Protein AF-X1SCN1-F1 (afdb_monomer)

Organism: NCBI:txid412755

Mean predicted aligned error: 16.29 Å

Radius of gyration: 27.63 Å; Cα contacts (8 Å, |Δi|>4): 173; chains: 1; bounding box: 67×51×84 Å

Solvent-accessible surface area (backbone atoms only — not comparable to full-atom values): 11074 Å² total; per-residue (Å²): 100,60,76,41,51,43,90,88,78,66,49,71,57,98,60,63,57,59,63,88,76,72,49,93,89,72,69,73,84,75,57,90,70,59,46,73,71,55,43,71,75,39,48,65,56,45,63,76,70,57,68,70,86,62,36,91,79,67,62,81,85,43,93,52,85,80,62,35,47,74,53,28,74,77,70,82,54,50,19,37,72,72,22,46,54,57,45,62,74,45,56,44,94,81,67,58,45,25,87,81,49,67,93,70,35,54,79,54,35,69,75,71,80,44,41,29,45,59,67,23,51,55,48,36,64,74,44,58,65,42,93,74,78,80,84,85,57,74,95,58,52,80,70,65,78,69,67,45,77,62,51,54,50,50,51,52,51,48,55,51,52,52,50,53,53,59,57,67,75,63,67,79,80,84,127

Secondary structure (DSSP, 8-state):
---SB-TTT-PBPS--PPTTT--TTSPPS--TT--HHHHHHTHHHIIIII-----TT---S-SSTT---TT--SSSSS-SHHHHHHHHHH--SS---GGGSSTTGGGG-SSSSS--SHHHHHHHHHH--SSSSPPP-TTT--------HHHHHHHHHHHHHHHHHHHHTTPPPP-

pLDDT: mean 73.34, std 15.46, range [38.12, 95.31]

Foldseek 3Di:
DDAQADPVPRDHAPDDDDPPQDDVVPADDDPAPDDRVVCRVCVCCCVPPVVDHAHPPNDCCDPDPLCQFLQNLVSPNAHADVSVVVLLVLADPVQDFQVVDDPRSVSQPSVPPRHSYLVSVVVSQVRHDDPDHHDDDPRNPPPPPPCPPVNVVVVVVVVVVVVVVVVVVPDDDDD

InterPro domains:
  IPR036439 Dockerin domain superfamily [G3DSA:1.10.1330.10] (69-128)
  IPR056422 BP74, N-terminal domain [PF23621] (6-63)

Structure (mmCIF, N/CA/C/O backbone):
data_AF-X1SCN1-F1
#
_entry.id   AF-X1SCN1-F1
#
loop_
_atom_site.group_PDB
_atom_site.id
_atom_site.type_symbol
_atom_site.label_atom_id
_atom_site.label_alt_id
_atom_site.label_comp_id
_atom_site.label_asym_id
_atom_site.label_entity_id
_atom_site.label_seq_id
_atom_site.pdbx_PDB_ins_code
_atom_site.Cartn_x
_atom_site.Cartn_y
_atom_site.Cartn_z
_atom_site.occupancy
_atom_site.B_iso_or_equiv
_atom_site.auth_seq_id
_atom_site.auth_comp_id
_atom_site.auth_asym_id
_atom_site.auth_atom_id
_atom_site.pdbx_PDB_model_num
ATOM 1 N N . GLY A 1 1 ? -3.066 3.240 5.741 1.00 38.78 1 GLY A N 1
ATOM 2 C CA . GLY A 1 1 ? -4.047 3.680 6.762 1.00 38.78 1 GLY A CA 1
ATOM 3 C C . GLY A 1 1 ? -4.464 2.493 7.605 1.00 38.78 1 GLY A C 1
ATOM 4 O O . GLY A 1 1 ? -4.401 1.376 7.119 1.00 38.78 1 GLY A O 1
ATOM 5 N N . GLY A 1 2 ? -4.817 2.681 8.878 1.00 45.38 2 GLY A N 1
ATOM 6 C CA . GLY A 1 2 ? -5.187 1.551 9.742 1.00 45.38 2 GLY A CA 1
ATOM 7 C C . GLY A 1 2 ? -6.557 0.969 9.377 1.00 45.38 2 GLY A C 1
ATOM 8 O O . GLY A 1 2 ? -7.520 1.722 9.235 1.00 45.38 2 GLY A O 1
ATOM 9 N N . TYR A 1 3 ? -6.648 -0.359 9.266 1.00 52.66 3 TYR A N 1
ATOM 10 C CA . TYR A 1 3 ? -7.915 -1.074 9.107 1.00 52.66 3 TYR A CA 1
ATOM 11 C C . TYR A 1 3 ? -8.850 -0.821 10.294 1.00 52.66 3 TYR A C 1
ATOM 13 O O . TYR A 1 3 ? -8.435 -0.787 11.453 1.00 52.66 3 TYR A O 1
ATOM 21 N N . ASN A 1 4 ? -10.144 -0.697 10.014 1.00 64.94 4 ASN A N 1
ATOM 22 C CA . ASN A 1 4 ? -11.183 -0.476 11.012 1.00 64.94 4 ASN A CA 1
ATOM 23 C C . ASN A 1 4 ? -11.775 -1.774 11.561 1.00 64.94 4 ASN A C 1
ATOM 25 O O . ASN A 1 4 ? -12.990 -1.915 11.720 1.00 64.94 4 ASN A O 1
ATOM 29 N N . ARG A 1 5 ? -10.901 -2.730 11.858 1.00 65.50 5 ARG A N 1
ATOM 30 C CA . ARG A 1 5 ? -11.283 -4.028 12.392 1.00 65.50 5 ARG A CA 1
ATOM 31 C C . ARG A 1 5 ? -10.559 -4.287 13.700 1.00 65.50 5 ARG A C 1
ATOM 33 O O . ARG A 1 5 ? -9.350 -4.110 13.780 1.00 65.50 5 ARG A O 1
ATOM 40 N N . ASP A 1 6 ? -11.291 -4.721 14.719 1.00 58.81 6 ASP A N 1
ATOM 41 C CA . ASP A 1 6 ? -10.679 -5.222 15.948 1.00 58.81 6 ASP A CA 1
ATOM 42 C C . ASP A 1 6 ? -9.939 -6.545 15.647 1.00 58.81 6 ASP A C 1
ATOM 44 O O . ASP A 1 6 ? -10.590 -7.515 15.246 1.00 58.81 6 ASP A O 1
ATOM 48 N N . PRO A 1 7 ? -8.608 -6.624 15.844 1.00 52.78 7 PRO A N 1
ATOM 49 C CA . PRO A 1 7 ? -7.828 -7.825 15.545 1.00 52.78 7 PRO A CA 1
ATOM 50 C C . PRO A 1 7 ? -8.118 -9.000 16.494 1.00 52.78 7 PRO A C 1
ATOM 52 O O . PRO A 1 7 ? -7.802 -10.140 16.167 1.00 52.78 7 PRO A O 1
ATOM 55 N N . LEU A 1 8 ? -8.720 -8.755 17.663 1.00 56.75 8 LEU A N 1
ATOM 56 C CA . LEU A 1 8 ? -9.054 -9.795 18.640 1.00 56.75 8 LEU A CA 1
ATOM 57 C C . LEU A 1 8 ? -10.492 -10.293 18.488 1.00 56.75 8 LEU A C 1
ATOM 59 O O . LEU A 1 8 ? -10.746 -11.489 18.623 1.00 56.75 8 LEU A O 1
ATOM 63 N N . SER A 1 9 ? -11.440 -9.385 18.240 1.00 66.25 9 SER A N 1
ATOM 64 C CA . SER A 1 9 ? -12.869 -9.730 18.171 1.00 66.25 9 SER A CA 1
ATOM 65 C C . SER A 1 9 ? -13.436 -9.813 16.750 1.00 66.25 9 SER A C 1
ATOM 67 O O . SER A 1 9 ? -14.536 -10.334 16.564 1.00 66.25 9 SER A O 1
ATOM 69 N N . GLY A 1 10 ? -12.713 -9.320 15.739 1.00 69.00 10 GLY A N 1
ATOM 70 C CA . GLY A 1 10 ? -13.142 -9.302 14.338 1.00 69.00 10 GLY A CA 1
ATOM 71 C C . GLY A 1 10 ? -14.236 -8.280 14.012 1.00 69.00 10 GLY A C 1
ATOM 72 O O . GLY A 1 10 ? -14.707 -8.247 12.869 1.00 69.00 10 GLY A O 1
ATOM 73 N N . VAL A 1 11 ? -14.646 -7.459 14.987 1.00 72.75 11 VAL A N 1
ATOM 74 C CA . VAL A 1 11 ? -15.652 -6.399 14.825 1.00 72.75 11 VAL A CA 1
ATOM 75 C C . VAL A 1 11 ? -15.161 -5.372 13.813 1.00 72.75 11 VAL A C 1
ATOM 77 O O . VAL A 1 11 ? -14.034 -4.899 13.917 1.00 72.75 11 VAL A O 1
ATOM 80 N N . VAL A 1 12 ? -16.018 -5.037 12.849 1.00 73.75 12 VAL A N 1
ATOM 81 C CA . VAL A 1 12 ? -15.768 -4.020 11.821 1.00 73.75 12 VAL A CA 1
ATOM 82 C C . VAL A 1 12 ? -16.494 -2.740 12.225 1.00 73.75 12 VAL A C 1
ATOM 84 O O . VAL A 1 12 ? -17.687 -2.782 12.530 1.00 73.75 12 VAL A O 1
ATOM 87 N N . TRP A 1 13 ? -15.780 -1.622 12.235 1.00 77.56 13 TRP A N 1
ATOM 88 C CA . TRP A 1 13 ? -16.326 -0.302 12.546 1.00 77.56 13 TRP A CA 1
ATOM 89 C C . TRP A 1 13 ? -16.828 0.392 11.277 1.00 77.56 13 TRP A C 1
ATOM 91 O O . TRP A 1 13 ? -16.435 0.036 10.168 1.00 77.56 13 TRP A O 1
ATOM 101 N N . SER A 1 14 ? -17.700 1.391 11.401 1.00 78.56 14 SER A N 1
ATOM 102 C CA . SER A 1 14 ? -18.202 2.140 10.233 1.00 78.56 14 SER A CA 1
ATOM 103 C C . SER A 1 14 ? -17.252 3.250 9.757 1.00 78.56 14 SER A C 1
ATOM 105 O O . SER A 1 14 ? -17.484 3.873 8.722 1.00 78.56 14 SER A O 1
ATOM 107 N N . TRP A 1 15 ? -16.161 3.481 10.487 1.00 73.31 15 TRP A N 1
ATOM 108 C CA . TRP A 1 15 ? -15.175 4.544 10.276 1.00 73.31 15 TRP A CA 1
ATOM 109 C C . TRP A 1 15 ? -13.764 3.959 10.222 1.00 73.31 15 TRP A C 1
ATOM 111 O O . TRP A 1 15 ? -13.539 2.906 10.798 1.00 73.31 15 TRP A O 1
ATOM 121 N N . HIS A 1 16 ? -12.811 4.626 9.569 1.00 68.19 16 HIS A N 1
ATOM 122 C CA . HIS A 1 16 ? -11.389 4.257 9.553 1.00 68.19 16 HIS A CA 1
ATOM 123 C C . HIS A 1 16 ? -10.516 5.505 9.744 1.00 68.19 16 HIS A C 1
ATOM 125 O O . HIS A 1 16 ? -10.968 6.624 9.497 1.00 68.19 16 HIS A O 1
ATOM 131 N N . CYS A 1 17 ? -9.267 5.331 10.184 1.00 67.50 17 CYS A N 1
ATOM 132 C CA . CYS A 1 17 ? -8.315 6.439 10.251 1.00 67.50 17 CYS A CA 1
ATOM 133 C C . CYS A 1 17 ? -7.774 6.734 8.850 1.00 67.50 17 CYS A C 1
ATOM 135 O O . CYS A 1 17 ? -7.179 5.856 8.222 1.00 67.50 17 CYS A O 1
ATOM 137 N N . VAL A 1 18 ? -7.937 7.973 8.385 1.00 59.38 18 VAL A N 1
ATOM 138 C CA . VAL A 1 18 ? -7.366 8.422 7.112 1.00 59.38 18 VAL A CA 1
ATOM 139 C C . VAL A 1 18 ? -5.849 8.494 7.265 1.00 59.38 18 VAL A C 1
ATOM 141 O O . VAL A 1 18 ? -5.325 9.134 8.184 1.00 59.38 18 VAL A O 1
ATOM 144 N N . GLU A 1 19 ? -5.133 7.798 6.392 1.00 50.53 19 GLU A N 1
ATOM 145 C CA . GLU A 1 19 ? -3.678 7.890 6.352 1.00 50.53 19 GLU A CA 1
ATOM 146 C C . GLU A 1 19 ? -3.282 9.321 5.942 1.00 50.53 19 GLU A C 1
ATOM 148 O O . GLU A 1 19 ? -4.024 9.981 5.221 1.00 50.53 19 GLU A O 1
ATOM 153 N N . HIS A 1 20 ? -2.180 9.846 6.480 1.00 51.34 20 HIS A N 1
ATOM 154 C CA . HIS A 1 20 ? -1.775 11.268 6.438 1.00 51.34 20 HIS A CA 1
ATOM 155 C C . HIS A 1 20 ? -2.487 12.229 7.411 1.00 51.34 20 HIS A C 1
ATOM 157 O O . HIS A 1 20 ? -1.916 13.270 7.735 1.00 51.34 20 HIS A O 1
ATOM 163 N N . ALA A 1 21 ? -3.664 11.896 7.959 1.00 50.38 21 ALA A N 1
ATOM 164 C CA . ALA A 1 21 ? -4.324 12.742 8.969 1.00 50.38 21 ALA A CA 1
ATOM 165 C C . ALA A 1 21 ? -3.764 12.541 10.392 1.00 50.38 21 ALA A C 1
ATOM 167 O O . ALA A 1 21 ? -3.896 13.414 11.250 1.00 50.38 21 ALA A O 1
ATOM 168 N N . VAL A 1 22 ? -3.116 11.400 10.652 1.00 53.09 22 VAL A N 1
ATOM 169 C CA . VAL A 1 22 ? -2.625 11.018 11.985 1.00 53.09 22 VAL A CA 1
ATOM 170 C C . VAL A 1 22 ? -1.099 10.917 11.977 1.00 53.09 22 VAL A C 1
ATOM 172 O O . VAL A 1 22 ? -0.523 9.842 11.845 1.00 53.09 22 VAL A O 1
ATOM 175 N N . GLY A 1 23 ? -0.420 12.055 12.116 1.00 52.41 23 GLY A N 1
ATOM 176 C CA . GLY A 1 23 ? 1.014 12.084 12.410 1.00 52.41 23 GLY A CA 1
ATOM 177 C C . GLY A 1 23 ? 1.247 11.952 13.915 1.00 52.41 23 GLY A C 1
ATOM 178 O O . GLY A 1 23 ? 0.753 12.784 14.673 1.00 52.41 23 GLY A O 1
ATOM 179 N N . LEU A 1 24 ? 2.043 10.968 14.359 1.00 51.59 24 LEU A N 1
ATOM 180 C CA . LEU A 1 24 ? 2.381 10.761 15.784 1.00 51.59 24 LEU A CA 1
ATOM 181 C C . LEU A 1 24 ? 2.972 12.014 16.465 1.00 51.59 24 LEU A C 1
ATOM 183 O O . LEU A 1 24 ? 2.926 12.131 17.685 1.00 51.59 24 LEU A O 1
ATOM 187 N N . GLY A 1 25 ? 3.515 12.956 15.684 1.00 48.59 25 GLY A N 1
ATOM 188 C CA . GLY A 1 25 ? 4.055 14.229 16.170 1.00 48.59 25 GLY A CA 1
ATOM 189 C C . GLY A 1 25 ? 3.046 15.378 16.321 1.00 48.59 25 GLY A C 1
ATOM 190 O O . GLY A 1 25 ? 3.401 16.383 16.927 1.00 48.59 25 GLY A O 1
ATOM 191 N N . ASN A 1 26 ? 1.816 15.250 15.802 1.00 47.69 26 ASN A N 1
ATOM 192 C CA . ASN A 1 26 ? 0.810 16.329 15.763 1.00 47.69 26 ASN A CA 1
ATOM 193 C C . ASN A 1 26 ? -0.463 16.027 16.579 1.00 47.69 26 ASN A C 1
ATOM 195 O O . ASN A 1 26 ? -1.418 16.802 16.541 1.00 47.69 26 ASN A O 1
ATOM 199 N N . VAL A 1 27 ? -0.499 14.920 17.322 1.00 49.31 27 VAL A N 1
ATOM 200 C CA . VAL A 1 27 ? -1.642 14.559 18.172 1.00 49.31 27 VAL A CA 1
ATOM 201 C C . VAL A 1 27 ? -1.610 15.348 19.484 1.00 49.31 27 VAL A C 1
ATOM 203 O O . VAL A 1 27 ? -0.676 15.256 20.279 1.00 49.31 27 VAL A O 1
ATOM 206 N N . ALA A 1 28 ? -2.643 16.171 19.666 1.00 48.03 28 ALA A N 1
ATOM 207 C CA . ALA A 1 28 ? -2.921 16.971 20.854 1.00 48.03 28 ALA A CA 1
ATOM 208 C C . ALA A 1 28 ? -3.185 16.074 22.096 1.00 48.03 28 ALA A C 1
ATOM 210 O O . ALA A 1 28 ? -3.358 14.862 21.951 1.00 48.03 28 ALA A O 1
ATOM 211 N N . PRO A 1 29 ? -3.186 16.631 23.324 1.00 49.06 29 PRO A N 1
ATOM 212 C CA . PRO A 1 29 ? -3.099 15.850 24.552 1.00 49.06 29 PRO A CA 1
ATOM 213 C C . PRO A 1 29 ? -4.322 14.949 24.756 1.00 49.06 29 PRO A C 1
ATOM 215 O O . PRO A 1 29 ? -5.458 15.411 24.713 1.00 49.06 29 PRO A O 1
ATOM 218 N N . GLU A 1 30 ? -4.020 13.670 24.985 1.00 50.00 30 GLU A N 1
ATOM 219 C CA . GLU A 1 30 ? -4.817 12.613 25.618 1.00 50.00 30 GLU A CA 1
ATOM 220 C C . GLU A 1 30 ? -6.273 12.989 25.962 1.00 50.00 30 GLU A C 1
ATOM 222 O O . GLU A 1 30 ? -6.573 13.445 27.066 1.00 50.00 30 GLU A O 1
ATOM 227 N N . ILE A 1 31 ? -7.212 12.720 25.046 1.00 53.28 31 ILE A N 1
ATOM 228 C CA . ILE A 1 31 ? -8.607 12.500 25.447 1.00 53.28 31 ILE A CA 1
ATOM 229 C C . ILE A 1 31 ? -8.691 11.047 25.915 1.00 53.28 31 ILE A C 1
ATOM 231 O O . ILE A 1 31 ? -8.659 10.118 25.108 1.00 53.28 31 ILE A O 1
ATOM 235 N N . TYR A 1 32 ? -8.783 10.868 27.232 1.00 58.34 32 TYR A N 1
ATOM 236 C CA . TYR A 1 32 ? -8.745 9.590 27.955 1.00 58.34 32 TYR A CA 1
ATOM 237 C C . TYR A 1 32 ? -9.883 8.592 27.620 1.00 58.34 32 TYR A C 1
ATOM 239 O O . TYR A 1 32 ? -9.930 7.513 28.207 1.00 58.34 32 TYR A O 1
ATOM 247 N N . ASP A 1 33 ? -10.757 8.897 26.651 1.00 60.78 33 ASP A N 1
ATOM 248 C CA . ASP A 1 33 ? -12.056 8.227 26.481 1.00 60.78 33 ASP A CA 1
ATOM 249 C C . ASP A 1 33 ? -12.274 7.609 25.080 1.00 60.78 33 ASP A C 1
ATOM 251 O O . ASP A 1 33 ? -13.298 6.976 24.824 1.00 60.78 33 ASP A O 1
ATOM 255 N N . GLY A 1 34 ? -11.335 7.780 24.143 1.00 66.00 34 GLY A N 1
ATOM 256 C CA . GLY A 1 34 ? -11.504 7.402 22.731 1.00 66.00 34 GLY A CA 1
ATOM 257 C C . GLY A 1 34 ? -11.309 5.916 22.416 1.00 66.00 34 GLY A C 1
ATOM 258 O O . GLY A 1 34 ? -10.418 5.578 21.643 1.00 66.00 34 GLY A O 1
ATOM 259 N N . ILE A 1 35 ? -12.108 5.011 22.992 1.00 73.50 35 ILE A N 1
ATOM 260 C CA . ILE A 1 35 ? -12.131 3.602 22.546 1.00 73.50 35 ILE A CA 1
ATOM 261 C C . ILE A 1 35 ? -13.012 3.428 21.295 1.00 73.50 35 ILE A C 1
ATOM 263 O O . ILE A 1 35 ? -14.021 4.128 21.170 1.00 73.50 35 ILE A O 1
ATOM 267 N N . PRO A 1 36 ? -12.711 2.469 20.394 1.00 75.69 36 PRO A N 1
ATOM 268 C CA . PRO A 1 36 ? -13.418 2.343 19.117 1.00 75.69 36 PRO A CA 1
ATOM 269 C C . PRO A 1 36 ? -14.950 2.248 19.208 1.00 75.69 36 PRO A C 1
ATOM 271 O O . PRO A 1 36 ? -15.663 2.879 18.433 1.00 75.69 36 PRO A O 1
ATOM 274 N N . SER A 1 37 ? -15.475 1.538 20.208 1.00 77.62 37 SER A N 1
ATOM 275 C CA . SER A 1 37 ? -16.923 1.413 20.431 1.00 77.62 37 SER A CA 1
ATOM 276 C C . SER A 1 37 ? -17.598 2.721 20.852 1.00 77.62 37 SER A C 1
ATOM 278 O O . SER A 1 37 ? -18.768 2.953 20.542 1.00 77.62 37 SER A O 1
ATOM 280 N N . PHE A 1 38 ? -16.877 3.593 21.553 1.00 81.44 38 PHE A N 1
ATOM 281 C CA . PHE A 1 38 ? -17.391 4.892 21.969 1.00 81.44 38 PHE A CA 1
ATOM 282 C C . PHE A 1 38 ? -17.376 5.900 20.815 1.00 81.44 38 PHE A C 1
ATOM 284 O O . PHE A 1 38 ? -18.293 6.720 20.719 1.00 81.44 38 PHE A O 1
ATOM 291 N N . VAL A 1 39 ? -16.393 5.781 19.914 1.00 81.06 39 VAL A N 1
ATOM 292 C CA . VAL A 1 39 ? -16.364 6.497 18.630 1.00 81.06 39 VAL A CA 1
ATOM 293 C C . VAL A 1 39 ? -17.555 6.091 17.773 1.00 81.06 39 VAL A C 1
ATOM 295 O O . VAL A 1 39 ? -18.336 6.951 17.377 1.00 81.06 39 VAL A O 1
ATOM 298 N N . GLU A 1 40 ? -17.761 4.784 17.595 1.00 84.00 40 GLU A N 1
ATOM 299 C CA . GLU A 1 40 ? -18.888 4.231 16.834 1.00 84.00 40 GLU A CA 1
ATOM 300 C C . GLU A 1 40 ? -20.245 4.725 17.361 1.00 84.00 40 GLU A C 1
ATOM 302 O O . GLU A 1 40 ? -21.138 5.070 16.595 1.00 84.00 40 GLU A O 1
ATOM 307 N N . THR A 1 41 ? -20.394 4.819 18.684 1.00 87.56 41 THR A N 1
ATOM 308 C CA . THR A 1 41 ? -21.654 5.252 19.309 1.00 87.56 41 THR A CA 1
ATOM 309 C C . THR A 1 41 ? -21.903 6.763 19.178 1.00 87.56 41 THR A C 1
ATOM 311 O O . THR A 1 41 ? -23.045 7.198 19.303 1.00 87.56 41 THR A O 1
ATOM 314 N N . ASN A 1 42 ? -20.868 7.580 18.935 1.00 86.31 42 ASN A N 1
ATOM 315 C CA . ASN A 1 42 ? -20.956 9.047 18.991 1.00 86.31 42 ASN A CA 1
ATOM 316 C C . ASN A 1 42 ? -20.270 9.743 17.802 1.00 86.31 42 ASN A C 1
ATOM 318 O O . ASN A 1 42 ? -19.671 10.805 17.981 1.00 86.31 42 ASN A O 1
ATOM 322 N N . LEU A 1 43 ? -20.336 9.157 16.602 1.00 85.31 43 LEU A N 1
ATOM 323 C CA . LEU A 1 43 ? -19.595 9.611 15.414 1.00 85.31 43 LEU A CA 1
ATOM 324 C C . LEU A 1 43 ? -19.655 11.122 15.172 1.00 85.31 43 LEU A C 1
ATOM 326 O O . LEU A 1 43 ? -18.623 11.736 14.936 1.00 85.31 43 LEU A O 1
ATOM 330 N N . GLU A 1 44 ? -20.836 11.729 15.278 1.00 86.88 44 GLU A N 1
ATOM 331 C CA . GLU A 1 44 ? -21.038 13.164 15.042 1.00 86.88 44 GLU A CA 1
ATOM 332 C C . GLU A 1 44 ? -20.193 14.030 15.992 1.00 86.88 44 GLU A C 1
ATOM 334 O O . GLU A 1 44 ? -19.485 14.928 15.551 1.00 86.88 44 GLU A O 1
ATOM 339 N N . TYR A 1 45 ? -20.143 13.699 17.286 1.00 83.94 45 TYR A N 1
ATOM 340 C CA . TYR A 1 45 ? -19.277 14.394 18.245 1.00 83.94 45 TYR A CA 1
ATOM 341 C C . TYR A 1 45 ? -17.788 14.238 17.894 1.00 83.94 45 TYR A C 1
ATOM 343 O O . TYR A 1 45 ? -17.022 15.204 17.949 1.00 83.94 45 TYR A O 1
ATOM 351 N N . TRP A 1 46 ? -17.372 13.031 17.504 1.00 81.31 46 TRP A N 1
ATOM 352 C CA . TRP A 1 46 ? -15.976 12.752 17.164 1.00 81.31 46 TRP A CA 1
ATOM 353 C C . TRP A 1 46 ? -15.537 13.453 15.876 1.00 81.31 46 TRP A C 1
ATOM 355 O O . TRP A 1 46 ? -14.451 14.031 15.840 1.00 81.31 46 TRP A O 1
ATOM 365 N N . ILE A 1 47 ? -16.396 13.465 14.858 1.00 78.31 47 ILE A N 1
ATOM 366 C CA . ILE A 1 47 ? -16.141 14.101 13.564 1.00 78.31 47 ILE A CA 1
ATOM 367 C C . ILE A 1 47 ? -16.196 15.626 13.688 1.00 78.31 47 ILE A C 1
ATOM 369 O O . ILE A 1 47 ? -15.315 16.308 13.173 1.00 78.31 47 ILE A O 1
ATOM 373 N N . GLU A 1 48 ? -17.194 16.176 14.382 1.00 82.19 48 GLU A N 1
ATOM 374 C CA . GLU A 1 48 ? -17.452 17.620 14.369 1.00 82.19 48 GLU A CA 1
ATOM 375 C C . GLU A 1 48 ? -16.764 18.393 15.497 1.00 82.19 48 GLU A C 1
ATOM 377 O O . GLU A 1 48 ? -16.502 19.587 15.339 1.00 82.19 48 GLU A O 1
ATOM 382 N N . THR A 1 49 ? -16.461 17.745 16.628 1.00 82.69 49 THR A N 1
ATOM 383 C CA . THR A 1 49 ? -15.867 18.413 17.802 1.00 82.69 49 THR A CA 1
ATOM 384 C C . THR A 1 49 ? -14.424 17.996 18.048 1.00 82.69 49 THR A C 1
ATOM 386 O O . THR A 1 49 ? -13.570 18.858 18.238 1.00 82.69 49 THR A O 1
ATOM 389 N N . VAL A 1 50 ? -14.145 16.688 18.079 1.00 78.00 50 VAL A N 1
ATOM 390 C CA . VAL A 1 50 ? -12.812 16.187 18.460 1.00 78.00 50 VAL A CA 1
ATOM 391 C C . VAL A 1 50 ? -11.823 16.270 17.300 1.00 78.00 50 VAL A C 1
ATOM 393 O O . VAL A 1 50 ? -10.676 16.650 17.516 1.00 78.00 50 VAL A O 1
ATOM 396 N N . HIS A 1 51 ? -12.274 15.954 16.083 1.00 71.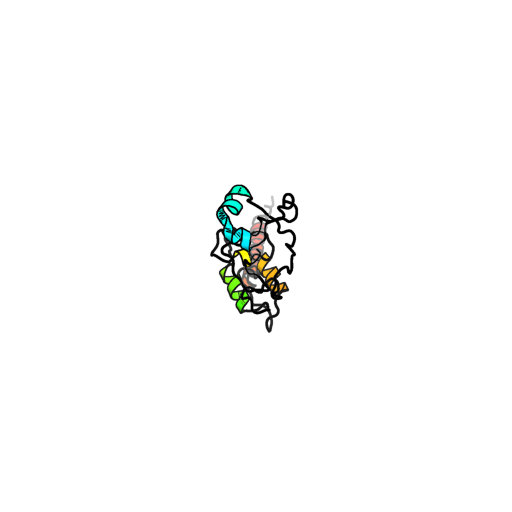38 51 HIS A N 1
ATOM 397 C CA . HIS A 1 51 ? -11.531 15.951 14.810 1.00 71.38 51 HIS A CA 1
ATOM 398 C C . HIS A 1 51 ? -10.384 14.935 14.749 1.00 71.38 51 HIS A C 1
ATOM 400 O O . HIS A 1 51 ? -10.263 14.203 13.775 1.00 71.38 51 HIS A O 1
ATOM 406 N N . SER A 1 52 ? -9.521 14.879 15.762 1.00 67.75 52 SER A N 1
ATOM 407 C CA . SER A 1 52 ? -8.349 14.004 15.839 1.00 67.75 52 SER A CA 1
ATOM 408 C C . SER A 1 52 ? -8.185 13.460 17.256 1.00 67.75 52 SER A C 1
ATOM 410 O O . SER A 1 52 ? -8.223 14.221 18.221 1.00 67.75 52 SER A O 1
ATOM 412 N N . PHE A 1 53 ? -7.965 12.151 17.401 1.00 66.81 53 PHE A N 1
ATOM 413 C CA . PHE A 1 53 ? -7.709 11.531 18.703 1.00 66.81 53 PHE A CA 1
ATOM 414 C C . PHE A 1 53 ? -6.688 10.394 18.608 1.00 66.81 53 PHE A C 1
ATOM 416 O O . PHE A 1 53 ? -6.541 9.760 17.566 1.00 66.81 53 PHE A O 1
ATOM 423 N N . CYS A 1 54 ? -5.999 10.129 19.720 1.00 59.50 54 CYS A N 1
ATOM 424 C CA . CYS A 1 54 ? -5.119 8.978 19.897 1.00 59.50 54 CYS A CA 1
ATOM 425 C C . CYS A 1 54 ? -5.618 8.180 21.114 1.00 59.50 54 CYS A C 1
ATOM 427 O O . CYS A 1 54 ? -5.664 8.746 22.210 1.00 59.50 54 CYS A O 1
ATOM 429 N N . PRO A 1 55 ? -6.041 6.912 20.964 1.00 58.69 55 PRO A N 1
ATOM 430 C CA . PRO A 1 55 ?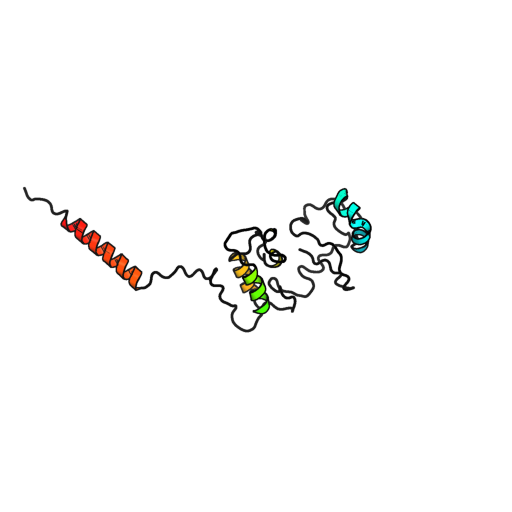 -6.453 6.110 22.110 1.00 58.69 55 PRO A CA 1
ATOM 431 C C . PRO A 1 55 ? -5.281 5.913 23.084 1.00 58.69 55 PRO A C 1
ATOM 433 O O . PRO A 1 55 ? -4.150 5.697 22.659 1.00 58.69 55 PRO A O 1
ATOM 436 N N . TRP A 1 56 ? -5.546 5.917 24.396 1.00 47.00 56 TRP A N 1
ATOM 437 C CA . TRP A 1 56 ? -4.519 5.735 25.444 1.00 47.00 56 TRP A CA 1
ATOM 438 C C . TRP A 1 56 ? -3.803 4.374 25.355 1.00 47.00 56 TRP A C 1
ATOM 440 O O . TRP A 1 56 ? -2.647 4.224 25.738 1.00 47.00 56 TRP A O 1
ATOM 450 N N . THR A 1 57 ? -4.494 3.379 24.797 1.00 49.97 57 THR A N 1
ATOM 451 C CA . THR A 1 57 ? -3.959 2.053 24.459 1.00 49.97 57 THR A CA 1
ATOM 452 C C . THR A 1 57 ? -3.769 1.879 22.955 1.00 49.97 57 THR A C 1
ATOM 454 O O . THR A 1 57 ? -3.727 0.749 22.471 1.00 49.97 57 THR A O 1
ATOM 457 N N . GLY A 1 58 ? -3.729 2.983 22.205 1.00 54.38 58 GLY A N 1
ATOM 458 C CA . GLY A 1 58 ? -3.411 3.010 20.788 1.00 54.38 58 GLY A CA 1
ATOM 459 C C . GLY A 1 58 ? -1.981 2.536 20.606 1.00 54.38 58 GLY A C 1
ATOM 460 O O . GLY A 1 58 ? -1.038 3.319 20.594 1.00 54.38 58 GLY A O 1
ATOM 461 N N . GLN A 1 59 ? -1.817 1.226 20.537 1.00 47.00 59 GLN A N 1
ATOM 462 C CA . GLN A 1 59 ? -0.553 0.597 20.245 1.00 47.00 59 GLN A CA 1
ATOM 463 C C . GLN A 1 59 ? -0.514 0.352 18.741 1.00 47.00 59 GLN A C 1
ATOM 465 O O . GLN A 1 59 ? -1.481 -0.142 18.159 1.00 47.00 59 GLN A O 1
ATOM 470 N N . ILE A 1 60 ? 0.632 0.636 18.122 1.00 52.09 60 ILE A N 1
ATOM 471 C CA . ILE A 1 60 ? 0.993 -0.026 16.871 1.00 52.09 60 ILE A CA 1
ATOM 472 C C . ILE A 1 60 ? 1.198 -1.495 17.242 1.00 52.09 60 ILE A C 1
ATOM 474 O O . ILE A 1 60 ? 2.290 -1.917 17.617 1.00 52.09 60 ILE A O 1
ATOM 478 N N . VAL A 1 61 ? 0.099 -2.249 17.279 1.00 41.34 61 VAL A N 1
ATOM 479 C CA . VAL A 1 61 ? 0.136 -3.697 17.510 1.00 41.34 61 VAL A CA 1
ATOM 480 C C . VAL A 1 61 ? 0.790 -4.394 16.323 1.00 41.34 61 VAL A C 1
ATOM 482 O O . VAL A 1 61 ? 1.362 -5.464 16.499 1.00 41.34 61 VAL A O 1
ATOM 485 N N . ALA A 1 62 ? 0.783 -3.719 15.169 1.00 39.84 62 ALA A N 1
ATOM 486 C CA . ALA A 1 62 ? 1.663 -3.942 14.044 1.00 39.84 62 ALA A CA 1
ATOM 487 C C . ALA A 1 62 ? 1.603 -2.752 13.067 1.00 39.84 62 ALA A C 1
ATOM 489 O O . ALA A 1 62 ? 0.598 -2.040 13.005 1.00 39.84 62 ALA A O 1
ATOM 490 N N . ILE A 1 63 ? 2.663 -2.551 12.286 1.00 47.62 63 ILE A N 1
ATOM 491 C CA . ILE A 1 63 ? 2.533 -1.912 10.974 1.00 47.62 63 ILE A CA 1
ATOM 492 C C . ILE A 1 63 ? 2.084 -3.068 10.059 1.00 47.62 63 ILE A C 1
ATOM 494 O O . ILE A 1 63 ? 2.928 -3.851 9.650 1.00 47.62 63 ILE A O 1
ATOM 498 N N . GLY A 1 64 ? 0.757 -3.253 9.922 1.00 38.12 64 GLY A N 1
ATOM 499 C CA . GLY A 1 64 ? 0.088 -4.423 9.296 1.00 38.12 64 GLY A CA 1
ATOM 500 C C . GLY A 1 64 ? -0.132 -5.633 10.242 1.00 38.12 64 GLY A C 1
ATOM 501 O O . GLY A 1 64 ? 0.858 -6.239 10.640 1.00 38.12 64 GLY A O 1
ATOM 502 N N . PRO A 1 65 ? -1.364 -6.004 10.680 1.00 39.19 65 PRO A N 1
ATOM 503 C CA . PRO A 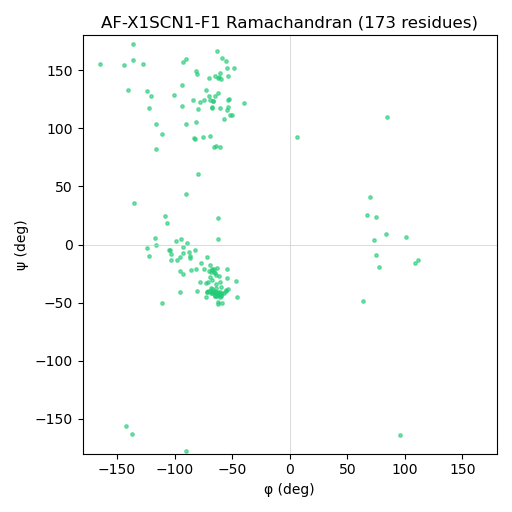1 65 ? -1.566 -6.986 11.764 1.00 39.19 65 PRO A CA 1
ATOM 504 C C . PRO A 1 65 ? -1.663 -8.476 11.394 1.00 39.19 65 PRO A C 1
ATOM 506 O O . PRO A 1 65 ? -1.850 -9.289 12.296 1.00 39.19 65 PRO A O 1
ATOM 509 N N . ASP A 1 66 ? -1.537 -8.873 10.140 1.00 48.81 66 ASP A N 1
ATOM 510 C CA . ASP A 1 66 ? -1.611 -10.271 9.691 1.00 48.81 66 ASP A CA 1
ATOM 511 C C . ASP A 1 66 ? -0.242 -10.877 9.352 1.00 48.81 66 ASP A C 1
ATOM 513 O O . ASP A 1 66 ? -0.123 -12.085 9.159 1.00 48.81 66 ASP A O 1
ATOM 517 N N . GLY A 1 67 ? 0.821 -10.070 9.403 1.00 49.56 67 GLY A N 1
ATOM 518 C CA . GLY A 1 67 ? 2.098 -10.442 8.800 1.00 49.56 67 GLY A CA 1
ATOM 519 C C . GLY A 1 67 ? 2.144 -10.135 7.305 1.00 49.56 67 GLY A C 1
ATOM 520 O O . GLY A 1 67 ? 3.132 -10.508 6.678 1.00 49.56 67 GLY A O 1
ATOM 521 N N . SER A 1 68 ? 1.138 -9.423 6.777 1.00 57.22 68 SER A N 1
ATOM 522 C CA . SER A 1 68 ? 1.128 -8.915 5.413 1.00 57.22 68 SER A CA 1
ATOM 523 C C . SER A 1 68 ? 2.355 -8.041 5.205 1.00 57.22 68 SER A C 1
ATOM 525 O O . SER A 1 68 ? 2.504 -6.959 5.793 1.00 57.22 68 SER A O 1
ATOM 527 N N . THR A 1 69 ? 3.291 -8.567 4.435 1.00 71.62 69 THR A N 1
ATOM 528 C CA . THR A 1 69 ? 4.496 -7.852 4.034 1.00 71.62 69 THR A CA 1
ATOM 529 C C . THR A 1 69 ? 4.054 -6.615 3.242 1.00 71.62 69 THR A C 1
ATOM 531 O O . THR A 1 69 ? 3.009 -6.636 2.607 1.00 71.62 69 THR A O 1
ATOM 534 N N . ALA A 1 70 ? 4.780 -5.494 3.308 1.00 81.50 70 ALA A N 1
ATOM 535 C CA . ALA A 1 70 ? 4.444 -4.344 2.462 1.00 81.50 70 ALA A CA 1
ATOM 536 C C . ALA A 1 70 ? 4.386 -4.807 0.996 1.00 81.50 70 ALA A C 1
ATOM 538 O O . ALA A 1 70 ? 5.393 -5.296 0.505 1.00 81.50 70 ALA A O 1
ATOM 539 N N . GLY A 1 71 ? 3.233 -4.700 0.336 1.00 85.12 71 GLY A N 1
ATOM 540 C CA . GLY A 1 71 ? 3.006 -5.316 -0.975 1.00 85.12 71 GLY A CA 1
ATOM 541 C C . GLY A 1 71 ? 1.999 -6.470 -0.984 1.00 85.12 71 GLY A C 1
ATOM 542 O O . GLY A 1 71 ? 1.557 -6.812 -2.064 1.00 85.12 71 GLY A O 1
ATOM 543 N N . ASP A 1 72 ? 1.609 -7.017 0.170 1.00 88.81 72 ASP A N 1
ATOM 544 C CA . ASP A 1 72 ? 0.530 -8.010 0.322 1.00 88.81 72 ASP A CA 1
ATOM 545 C C . ASP A 1 72 ? -0.812 -7.260 0.385 1.00 88.81 72 ASP A C 1
ATOM 547 O O . ASP A 1 72 ? -1.223 -6.715 1.418 1.00 88.81 72 ASP A O 1
ATOM 551 N N . PHE A 1 73 ? -1.414 -7.091 -0.784 1.00 86.19 73 PHE A N 1
ATOM 552 C CA . PHE A 1 73 ? -2.623 -6.318 -1.024 1.00 86.19 73 PHE A CA 1
ATOM 553 C C . PHE A 1 73 ? -3.879 -7.189 -1.022 1.00 86.19 73 PHE A C 1
ATOM 555 O O . PHE A 1 73 ? -4.974 -6.654 -0.804 1.00 86.19 73 PHE A O 1
ATOM 562 N N . ASP A 1 74 ? -3.749 -8.492 -1.270 1.00 86.56 74 ASP A N 1
ATOM 563 C CA . ASP A 1 74 ? -4.867 -9.433 -1.243 1.00 86.56 74 ASP A CA 1
ATOM 564 C C . ASP A 1 74 ? -5.075 -10.119 0.125 1.00 86.56 74 ASP A C 1
ATOM 566 O O . ASP A 1 74 ? -6.160 -10.667 0.374 1.00 86.56 74 ASP A O 1
ATOM 570 N N . ILE A 1 75 ? -4.140 -9.905 1.062 1.00 84.69 75 ILE A N 1
ATOM 571 C CA . ILE A 1 75 ? -4.219 -10.266 2.483 1.00 84.69 75 ILE A CA 1
ATOM 572 C C . ILE A 1 75 ? -4.160 -11.790 2.659 1.00 84.69 75 ILE A C 1
ATOM 574 O O . ILE A 1 75 ? -4.912 -12.380 3.453 1.00 84.69 75 ILE A O 1
ATOM 578 N N . ASP A 1 76 ? -3.294 -12.452 1.895 1.00 84.62 76 ASP A N 1
ATOM 579 C CA . ASP A 1 76 ? -3.092 -13.898 1.971 1.00 84.62 76 ASP A CA 1
ATOM 580 C C . ASP A 1 76 ? -1.802 -14.314 2.711 1.00 84.62 76 ASP A C 1
ATOM 582 O O . ASP A 1 76 ? -1.664 -15.477 3.127 1.00 84.62 76 ASP A O 1
ATOM 586 N N . GLY A 1 77 ? -0.949 -13.338 3.041 1.00 84.94 77 GLY A N 1
ATOM 587 C CA . GLY A 1 77 ? 0.251 -13.497 3.854 1.00 84.94 77 GLY A CA 1
ATOM 588 C C . GLY A 1 77 ? 1.550 -13.574 3.056 1.00 84.94 77 GLY A C 1
ATOM 589 O O . GLY A 1 77 ? 2.598 -13.847 3.663 1.00 84.94 77 GLY A O 1
ATOM 590 N N . ASP A 1 78 ? 1.516 -13.365 1.742 1.00 87.50 78 ASP A N 1
ATOM 591 C CA . ASP A 1 78 ? 2.699 -13.278 0.899 1.00 87.50 78 ASP A CA 1
ATOM 592 C C . ASP A 1 78 ? 2.604 -12.113 -0.119 1.00 87.50 78 ASP A C 1
ATOM 594 O O . ASP A 1 78 ? 1.664 -11.335 -0.086 1.00 87.50 78 ASP A O 1
ATOM 598 N N . VAL A 1 79 ? 3.688 -11.836 -0.853 1.00 92.56 79 VAL A N 1
ATOM 599 C CA . VAL A 1 79 ? 3.734 -10.820 -1.917 1.00 92.56 79 VAL A CA 1
ATOM 600 C C . VAL A 1 79 ? 4.007 -11.528 -3.231 1.00 92.56 79 VAL A C 1
ATOM 602 O O . VAL A 1 79 ? 5.155 -11.929 -3.495 1.00 92.56 79 VAL A O 1
ATOM 605 N N . ASP A 1 80 ? 2.974 -11.684 -4.051 1.00 94.88 80 ASP A N 1
ATOM 606 C CA . ASP A 1 80 ? 3.047 -12.464 -5.276 1.00 94.88 80 ASP A CA 1
ATOM 607 C C . ASP A 1 80 ? 2.247 -11.893 -6.472 1.00 94.88 80 ASP A C 1
ATOM 609 O O . ASP A 1 80 ? 2.097 -10.681 -6.660 1.00 94.88 80 ASP A O 1
ATOM 613 N N . ALA A 1 81 ? 1.880 -12.764 -7.415 1.00 95.31 81 ALA A N 1
ATOM 614 C CA . ALA A 1 81 ? 1.225 -12.384 -8.658 1.00 95.31 81 ALA A CA 1
ATOM 615 C C . ALA A 1 81 ? -0.211 -11.871 -8.452 1.00 95.31 81 ALA A C 1
ATOM 617 O O . ALA A 1 81 ? -0.686 -11.070 -9.272 1.00 95.31 81 ALA A O 1
ATOM 618 N N . ASP A 1 82 ? -0.893 -12.315 -7.398 1.00 93.81 82 ASP A N 1
ATOM 619 C CA . ASP A 1 82 ? -2.237 -11.846 -7.080 1.00 93.81 82 ASP A CA 1
ATOM 620 C C . ASP A 1 82 ? -2.167 -10.395 -6.563 1.00 93.81 82 ASP A C 1
ATOM 622 O O . ASP A 1 82 ? -2.887 -9.525 -7.075 1.00 93.81 82 ASP A O 1
ATOM 626 N N . ASP A 1 83 ? -1.171 -10.062 -5.737 1.00 93.06 83 ASP A N 1
ATOM 627 C CA . ASP A 1 83 ? -0.893 -8.678 -5.331 1.00 93.06 83 ASP A CA 1
ATOM 628 C C . ASP A 1 83 ? -0.437 -7.787 -6.480 1.00 93.06 83 ASP A C 1
ATOM 630 O O . ASP A 1 83 ? -0.855 -6.631 -6.604 1.00 93.06 83 ASP A O 1
ATOM 634 N N . PHE A 1 84 ? 0.399 -8.323 -7.372 1.00 94.38 84 PHE A N 1
ATOM 635 C CA . PHE A 1 84 ? 0.845 -7.599 -8.559 1.00 94.38 84 PHE A CA 1
ATOM 636 C C . PHE A 1 84 ? -0.343 -7.113 -9.394 1.00 94.38 84 PHE A C 1
ATOM 638 O O . PHE A 1 84 ? -0.323 -5.995 -9.909 1.00 94.38 84 PHE A O 1
ATOM 645 N N . THR A 1 85 ? -1.395 -7.927 -9.505 1.00 92.81 85 THR A N 1
ATOM 646 C CA . THR A 1 85 ? -2.604 -7.562 -10.251 1.00 92.81 85 THR A CA 1
ATOM 647 C C . THR A 1 85 ? -3.316 -6.363 -9.613 1.00 92.81 85 THR A C 1
ATOM 649 O O . THR A 1 85 ? -3.870 -5.520 -10.324 1.00 92.81 85 THR A O 1
ATOM 652 N N . LEU A 1 86 ? -3.278 -6.252 -8.282 1.00 91.62 86 LEU A N 1
ATOM 653 C CA . LEU A 1 86 ? -3.829 -5.114 -7.543 1.00 91.62 86 LEU A CA 1
ATOM 654 C C . LEU A 1 86 ? -2.975 -3.851 -7.724 1.00 91.62 86 LEU A C 1
ATOM 656 O O . LEU A 1 86 ? -3.532 -2.777 -7.962 1.00 91.62 86 LEU A O 1
ATOM 660 N N . LEU A 1 87 ? -1.644 -3.979 -7.703 1.00 91.56 87 LEU A N 1
ATOM 661 C CA . LEU A 1 87 ? -0.728 -2.872 -7.997 1.00 91.56 87 LEU A CA 1
ATOM 662 C C . LEU A 1 87 ? -0.897 -2.365 -9.433 1.00 91.56 87 LEU A C 1
ATOM 664 O O . LEU A 1 87 ? -1.069 -1.166 -9.647 1.00 91.56 87 LEU A O 1
ATOM 668 N N . GLU A 1 88 ? -0.890 -3.261 -10.424 1.00 92.56 88 GLU A N 1
ATOM 669 C CA . GLU A 1 88 ? -1.008 -2.906 -11.844 1.00 92.56 88 GLU A CA 1
ATOM 670 C C . GLU A 1 88 ? -2.329 -2.178 -12.136 1.00 92.56 88 GLU A C 1
ATOM 672 O O . GLU A 1 88 ? -2.353 -1.223 -12.913 1.00 92.56 88 GLU A O 1
ATOM 677 N N . ALA A 1 89 ? -3.421 -2.572 -11.472 1.00 89.06 89 ALA A N 1
ATOM 678 C CA . ALA A 1 89 ? -4.721 -1.917 -11.609 1.00 89.06 89 ALA A CA 1
ATOM 679 C C . ALA A 1 89 ? -4.736 -0.465 -11.096 1.00 89.06 89 ALA A C 1
ATOM 681 O O . ALA A 1 89 ? -5.571 0.331 -11.537 1.00 89.06 89 ALA A O 1
ATOM 682 N N . CYS A 1 90 ? -3.834 -0.132 -10.175 1.00 89.38 90 CYS A N 1
ATOM 683 C CA . CYS A 1 90 ? -3.718 1.179 -9.549 1.00 89.38 90 CYS A CA 1
ATOM 684 C C . CYS A 1 90 ? -2.544 2.006 -10.071 1.00 89.38 90 CYS A C 1
ATOM 686 O O . CYS A 1 90 ? -2.426 3.166 -9.694 1.00 89.38 90 CYS A O 1
ATOM 688 N N . LEU A 1 91 ? -1.698 1.452 -10.939 1.00 89.44 91 LEU A N 1
ATOM 689 C CA . LEU A 1 91 ? -0.561 2.176 -11.483 1.00 89.44 91 LEU A CA 1
ATOM 690 C C . LEU A 1 91 ? -1.036 3.329 -12.377 1.00 89.44 91 LEU A C 1
ATOM 692 O O . LEU A 1 91 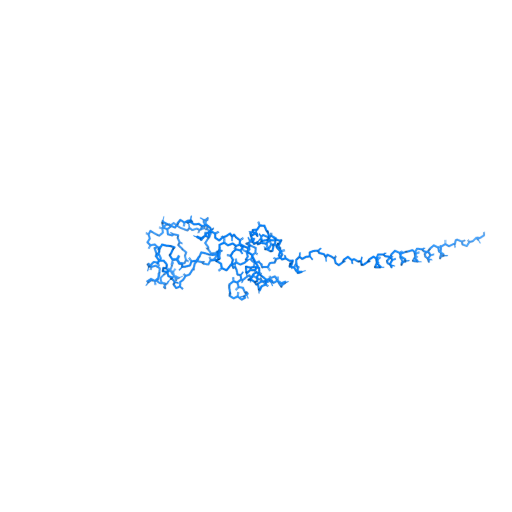? -1.750 3.116 -13.363 1.00 89.44 91 LEU A O 1
ATOM 696 N N . ASP A 1 92 ? -0.603 4.550 -12.069 1.00 82.00 92 ASP A N 1
ATOM 697 C CA . ASP A 1 92 ? -0.958 5.736 -12.837 1.00 82.00 92 ASP A CA 1
ATOM 698 C C . ASP A 1 92 ? 0.268 6.443 -13.409 1.00 82.00 92 ASP A C 1
ATOM 700 O O . ASP A 1 92 ? 1.195 6.845 -12.719 1.00 82.00 92 ASP A O 1
ATOM 704 N N . SER A 1 93 ? 0.227 6.685 -14.716 1.00 65.38 93 SER A N 1
ATOM 705 C CA . SER A 1 93 ? 1.224 7.520 -15.397 1.00 65.38 93 SER A CA 1
ATOM 706 C C . SER A 1 93 ? 0.870 9.013 -15.391 1.00 65.38 93 SER A C 1
ATOM 708 O O . SER A 1 93 ? 1.657 9.833 -15.866 1.00 65.38 93 SER A O 1
ATOM 710 N N . SER A 1 94 ? -0.321 9.380 -14.909 1.00 72.75 94 SER A N 1
ATOM 711 C CA . SER A 1 94 ? -0.821 10.755 -14.888 1.00 72.75 94 SER A CA 1
ATOM 712 C C . SER A 1 94 ? -0.399 11.549 -13.648 1.00 72.75 94 SER A C 1
ATOM 714 O O . SER A 1 94 ? -0.519 12.777 -13.658 1.00 72.75 94 SER A O 1
ATOM 716 N N . GLY A 1 95 ? 0.178 10.878 -12.641 1.00 72.44 95 GLY A N 1
ATOM 717 C CA . GLY A 1 95 ? 0.672 11.496 -11.408 1.00 72.44 95 GLY A CA 1
ATOM 718 C C . GLY A 1 95 ? -0.452 12.055 -10.541 1.00 72.44 95 GLY A C 1
ATOM 719 O O . GLY A 1 95 ? -0.241 13.031 -9.815 1.00 72.44 95 GLY A O 1
ATOM 720 N N . LEU A 1 96 ? -1.664 11.505 -10.672 1.00 79.75 96 LEU A N 1
ATOM 721 C CA . LEU A 1 96 ? -2.754 11.859 -9.780 1.00 79.75 96 LEU A CA 1
ATOM 722 C C . LEU A 1 96 ? -2.475 11.294 -8.385 1.00 79.75 96 LEU A C 1
ATOM 724 O O . LEU A 1 96 ? -1.958 10.183 -8.268 1.00 79.75 96 LEU A O 1
ATOM 728 N N . PRO A 1 97 ? -2.846 12.026 -7.325 1.00 80.62 97 PRO A N 1
ATOM 729 C CA . PRO A 1 97 ? -2.764 11.488 -5.984 1.00 80.62 97 PRO A CA 1
ATOM 730 C C . PRO 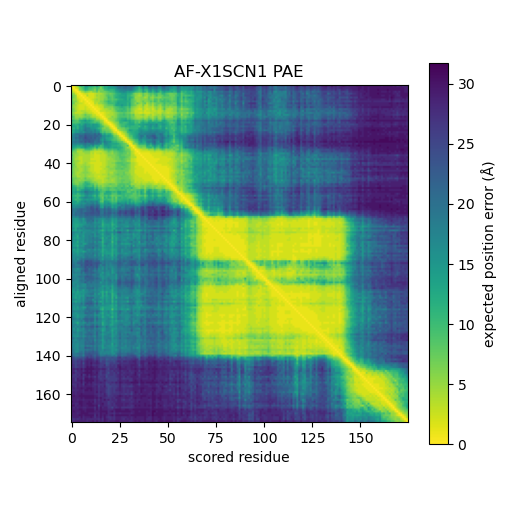A 1 97 ? -3.662 10.255 -5.822 1.00 80.62 97 PRO A C 1
ATOM 732 O O . PRO A 1 97 ? -4.789 10.236 -6.322 1.00 80.62 97 PRO A O 1
ATOM 735 N N . CYS A 1 98 ? -3.220 9.268 -5.048 1.00 77.69 98 CYS A N 1
ATOM 736 C CA . CYS A 1 98 ? -3.914 7.996 -4.841 1.00 77.69 98 CYS A CA 1
ATOM 737 C C . CYS A 1 98 ? -5.370 8.158 -4.354 1.00 77.69 98 CYS A C 1
ATOM 739 O O . CYS A 1 98 ? -6.226 7.319 -4.635 1.00 77.69 98 CYS A O 1
ATOM 741 N N . TYR A 1 99 ? -5.684 9.246 -3.638 1.00 78.75 99 TYR A N 1
ATOM 742 C CA . TYR A 1 99 ? -7.024 9.521 -3.107 1.00 78.75 99 TYR A CA 1
ATOM 743 C C . TYR A 1 99 ? -8.011 10.034 -4.164 1.00 78.75 99 TYR A C 1
ATOM 745 O O . TYR A 1 99 ? -9.220 10.002 -3.930 1.00 78.75 99 TYR A O 1
ATOM 753 N N . ASP A 1 100 ? -7.510 10.478 -5.318 1.00 78.38 100 ASP A N 1
ATOM 754 C CA . ASP A 1 100 ? -8.310 10.864 -6.484 1.00 78.38 100 ASP A CA 1
ATOM 755 C C . ASP A 1 100 ? -8.509 9.684 -7.464 1.00 78.38 100 ASP A C 1
ATOM 757 O O . ASP A 1 100 ? -9.209 9.820 -8.472 1.00 78.38 100 ASP A O 1
ATOM 761 N N . MET A 1 101 ? -7.917 8.518 -7.172 1.00 72.88 101 MET A N 1
ATOM 762 C CA . MET A 1 101 ? -8.013 7.298 -7.979 1.00 72.88 101 MET A CA 1
ATOM 763 C C . MET A 1 101 ? -9.201 6.406 -7.577 1.00 72.88 101 MET A C 1
ATOM 765 O O . MET A 1 101 ? -10.019 6.743 -6.718 1.00 72.88 101 MET A O 1
ATOM 769 N N . ALA A 1 102 ? -9.328 5.245 -8.233 1.00 71.31 102 ALA A N 1
ATOM 770 C CA . ALA A 1 102 ? -10.300 4.228 -7.847 1.00 71.31 102 ALA A CA 1
ATOM 771 C C . ALA A 1 102 ? -10.156 3.862 -6.356 1.00 71.31 102 ALA A C 1
ATOM 773 O O . ALA A 1 102 ? -9.056 3.850 -5.802 1.00 71.31 102 ALA A O 1
ATOM 774 N N . GLN A 1 103 ? -11.284 3.563 -5.700 1.00 72.81 103 GLN A N 1
ATOM 775 C CA . GLN A 1 103 ? -11.291 3.188 -4.283 1.00 72.81 103 GLN A CA 1
ATOM 776 C C . GLN A 1 103 ? -10.320 2.031 -4.026 1.00 72.81 103 GLN A C 1
ATOM 778 O O . GLN A 1 103 ? -10.460 0.971 -4.628 1.00 72.81 103 GLN A O 1
ATOM 783 N N . GLY A 1 104 ? -9.382 2.241 -3.100 1.00 70.81 104 GLY A N 1
ATOM 784 C CA . GLY A 1 104 ? -8.405 1.237 -2.677 1.00 70.81 104 GLY A CA 1
ATOM 7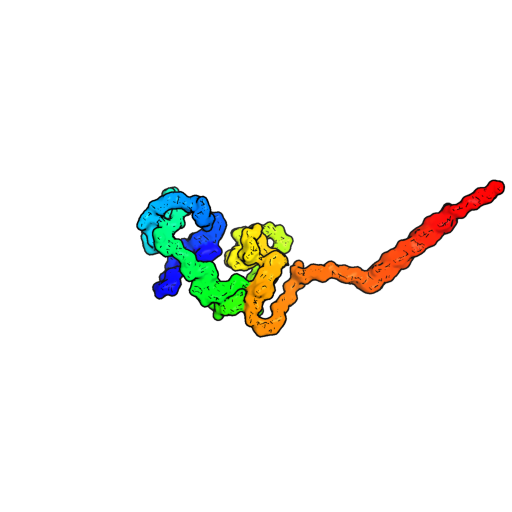85 C C . GLY A 1 104 ? -6.969 1.503 -3.130 1.00 70.81 104 GLY A C 1
ATOM 786 O O . GLY A 1 104 ? -6.064 0.955 -2.514 1.00 70.81 104 GLY A O 1
ATOM 787 N N . CYS A 1 105 ? -6.725 2.387 -4.106 1.00 84.38 105 CYS A N 1
ATOM 788 C CA . CYS A 1 105 ? -5.371 2.563 -4.648 1.00 84.38 105 CYS A CA 1
ATOM 789 C C . CYS A 1 105 ? -4.360 3.190 -3.684 1.00 84.38 105 CYS A C 1
ATOM 791 O O . CYS A 1 105 ? -3.177 2.920 -3.805 1.00 84.38 105 CYS A O 1
ATOM 793 N N . CYS A 1 106 ? -4.786 3.942 -2.669 1.00 84.00 106 CYS A N 1
ATOM 794 C CA . CYS A 1 106 ? -3.839 4.408 -1.650 1.00 84.00 106 CYS A CA 1
ATOM 795 C C . CYS A 1 106 ? -3.180 3.276 -0.849 1.00 84.00 106 CYS A C 1
ATOM 797 O O . CYS A 1 106 ? -2.121 3.479 -0.275 1.00 84.00 106 CYS A O 1
ATOM 799 N N . ALA A 1 107 ? -3.762 2.071 -0.822 1.00 80.88 107 ALA A N 1
ATOM 800 C CA . ALA A 1 107 ? -3.112 0.936 -0.172 1.00 80.88 107 ALA A CA 1
ATOM 801 C C . ALA A 1 107 ? -1.838 0.478 -0.905 1.00 80.88 107 ALA A C 1
ATOM 803 O O . ALA A 1 107 ? -1.003 -0.167 -0.278 1.00 80.88 107 ALA A O 1
ATOM 804 N N . VAL A 1 108 ? -1.690 0.816 -2.195 1.00 86.44 108 VAL A N 1
ATOM 805 C CA . VAL A 1 108 ? -0.542 0.421 -3.023 1.00 86.44 108 VAL A CA 1
ATOM 806 C C . VAL A 1 108 ? 0.531 1.514 -3.157 1.00 86.44 108 VAL A C 1
ATOM 808 O O . VAL A 1 108 ? 1.520 1.292 -3.848 1.00 86.44 108 VAL A O 1
ATOM 811 N N . ASP A 1 109 ? 0.361 2.661 -2.483 1.00 87.25 109 ASP A N 1
ATOM 812 C CA . ASP A 1 109 ? 1.399 3.696 -2.315 1.00 87.25 109 ASP A CA 1
ATOM 813 C C . ASP A 1 109 ? 2.408 3.202 -1.265 1.00 87.25 109 ASP A C 1
ATOM 815 O O . ASP A 1 109 ? 2.210 3.326 -0.051 1.00 87.25 109 ASP A O 1
ATOM 819 N N . LEU A 1 110 ? 3.466 2.544 -1.733 1.00 85.69 110 LEU A N 1
ATOM 820 C CA . LEU A 1 110 ? 4.455 1.886 -0.883 1.00 85.69 110 LEU A CA 1
ATOM 821 C C . LEU A 1 110 ? 5.556 2.846 -0.429 1.00 85.69 110 LEU A C 1
ATOM 823 O O . LEU A 1 110 ? 6.233 2.569 0.568 1.00 85.69 110 LEU A O 1
ATOM 827 N N . ASN A 1 111 ? 5.772 3.955 -1.142 1.00 84.25 111 ASN A N 1
ATOM 828 C CA . ASN A 1 111 ? 6.810 4.927 -0.804 1.00 84.25 111 ASN A CA 1
ATOM 829 C C . ASN A 1 111 ? 6.281 6.149 -0.012 1.00 84.25 111 ASN A C 1
ATOM 831 O O . ASN A 1 111 ? 7.083 6.861 0.605 1.00 84.25 111 ASN A O 1
ATOM 835 N N . GLY A 1 112 ? 4.960 6.344 0.039 1.00 83.38 112 GLY A N 1
ATOM 836 C CA . GLY A 1 112 ? 4.260 7.402 0.763 1.00 83.38 112 GLY A CA 1
ATOM 837 C C . GLY A 1 112 ? 4.342 8.780 0.104 1.00 83.38 112 GLY A C 1
ATOM 838 O O . GLY A 1 112 ? 4.269 9.792 0.812 1.00 83.38 112 GLY A O 1
ATOM 839 N N . ASP A 1 113 ? 4.568 8.851 -1.208 1.00 81.50 113 ASP A N 1
ATOM 840 C CA . ASP A 1 113 ? 4.681 10.109 -1.951 1.00 81.50 113 ASP A CA 1
ATOM 841 C C . ASP A 1 113 ? 3.371 10.574 -2.599 1.00 81.50 113 ASP A C 1
ATOM 843 O O . ASP A 1 113 ? 3.333 11.646 -3.215 1.00 81.50 113 ASP A O 1
ATOM 847 N N . THR A 1 114 ? 2.279 9.847 -2.342 1.00 82.62 114 THR A N 1
ATOM 848 C CA . THR A 1 114 ? 0.910 10.051 -2.825 1.00 82.62 114 THR A CA 1
ATOM 849 C C . THR A 1 114 ? 0.665 9.663 -4.278 1.00 82.62 114 THR A C 1
ATOM 851 O O . THR A 1 114 ? -0.501 9.648 -4.671 1.00 82.62 114 THR A O 1
ATOM 854 N N . GLY A 1 115 ? 1.689 9.352 -5.073 1.00 86.56 115 GLY A N 1
ATOM 855 C CA . GLY A 1 115 ? 1.542 8.775 -6.410 1.00 86.56 115 GLY A CA 1
ATOM 856 C C . GLY A 1 115 ? 1.587 7.248 -6.368 1.00 86.56 115 GLY A C 1
ATOM 857 O O . GLY A 1 115 ? 2.112 6.682 -5.424 1.00 86.56 115 GLY A O 1
ATOM 858 N N . ILE A 1 116 ? 1.014 6.587 -7.383 1.00 89.94 116 ILE A N 1
ATOM 859 C CA . ILE A 1 116 ? 1.237 5.151 -7.623 1.00 89.94 116 ILE A CA 1
ATOM 860 C C . ILE A 1 116 ? 2.057 5.007 -8.903 1.00 89.94 116 ILE A C 1
ATOM 862 O O . ILE A 1 116 ? 1.504 5.033 -10.009 1.00 89.94 116 ILE A O 1
ATOM 866 N N . ASP A 1 117 ? 3.376 4.899 -8.766 1.00 91.31 117 ASP A N 1
ATOM 867 C CA . ASP A 1 117 ? 4.308 4.935 -9.889 1.00 91.31 117 ASP A CA 1
ATOM 868 C C . ASP A 1 117 ? 5.437 3.889 -9.810 1.00 91.31 117 ASP A C 1
ATOM 870 O O . ASP A 1 117 ? 5.353 2.855 -9.144 1.00 91.31 117 ASP A O 1
ATOM 874 N N . CYS A 1 118 ? 6.493 4.097 -10.598 1.00 92.06 118 CYS A N 1
ATOM 875 C CA . CYS A 1 118 ? 7.612 3.164 -10.670 1.00 92.06 118 CYS A CA 1
ATOM 876 C C . CYS A 1 118 ? 8.420 3.060 -9.377 1.00 92.06 118 CYS A C 1
ATOM 878 O O . CYS A 1 118 ? 9.102 2.059 -9.169 1.00 92.06 118 CYS A O 1
ATOM 880 N N . SER A 1 119 ? 8.331 4.059 -8.511 1.00 90.81 119 SER A N 1
ATOM 881 C CA . SER A 1 119 ? 8.923 4.041 -7.182 1.00 90.81 119 SER A CA 1
ATOM 882 C C . SER A 1 119 ? 8.211 3.028 -6.282 1.00 90.81 119 SER A C 1
ATOM 884 O O . SER A 1 119 ? 8.872 2.318 -5.528 1.00 90.81 119 SER A O 1
ATOM 886 N N . ASP A 1 120 ? 6.887 2.891 -6.401 1.00 90.81 120 ASP A N 1
ATOM 887 C CA . ASP A 1 120 ? 6.113 1.868 -5.685 1.00 90.81 120 ASP A CA 1
ATOM 888 C C . ASP A 1 120 ? 6.394 0.478 -6.236 1.00 90.81 120 ASP A C 1
ATOM 890 O O . ASP A 1 120 ? 6.595 -0.469 -5.479 1.00 90.81 120 ASP A O 1
ATOM 894 N N . TRP A 1 121 ? 6.513 0.362 -7.560 1.00 93.06 121 TRP A N 1
ATOM 895 C CA . TRP A 1 121 ? 6.947 -0.875 -8.203 1.00 93.06 121 TRP A CA 1
ATOM 896 C C . TRP A 1 121 ? 8.321 -1.351 -7.695 1.00 93.06 121 TRP A C 1
ATOM 898 O O . TRP A 1 121 ? 8.507 -2.538 -7.421 1.00 93.06 121 TRP A O 1
ATOM 908 N N . GLU A 1 122 ? 9.284 -0.440 -7.516 1.00 91.94 122 GLU A N 1
ATOM 909 C CA . GLU A 1 122 ? 10.588 -0.771 -6.928 1.00 91.94 122 GLU A CA 1
ATOM 910 C C . GLU A 1 122 ? 10.460 -1.320 -5.501 1.00 91.94 122 GLU A C 1
ATOM 912 O O . GLU A 1 122 ? 11.133 -2.297 -5.164 1.00 91.94 122 GLU A O 1
ATOM 917 N N . GLN A 1 123 ? 9.575 -0.747 -4.683 1.00 90.94 123 GLN A N 1
ATOM 918 C CA . GLN A 1 123 ? 9.326 -1.231 -3.323 1.00 90.94 123 GLN A CA 1
ATOM 919 C C . GLN A 1 123 ? 8.624 -2.591 -3.313 1.00 90.94 123 GLN A C 1
ATOM 921 O O . GLN A 1 123 ? 8.999 -3.469 -2.536 1.00 90.94 123 GLN A O 1
ATOM 926 N N . PHE A 1 124 ? 7.661 -2.799 -4.208 1.00 93.19 124 PHE A N 1
ATOM 927 C CA . PHE A 1 124 ? 6.950 -4.065 -4.356 1.00 93.19 124 PHE A CA 1
ATOM 928 C C . PHE A 1 124 ? 7.905 -5.212 -4.718 1.00 93.19 124 PHE A C 1
ATOM 930 O O . PHE A 1 124 ? 7.895 -6.269 -4.089 1.00 93.19 124 PHE A O 1
ATOM 937 N N . MET A 1 125 ? 8.821 -4.986 -5.668 1.00 93.75 125 MET A N 1
ATOM 938 C CA . MET A 1 125 ? 9.836 -5.982 -6.035 1.00 93.75 125 MET A CA 1
ATOM 939 C C . MET A 1 125 ? 10.759 -6.365 -4.870 1.00 93.75 125 MET A C 1
ATOM 941 O O . MET A 1 125 ? 11.222 -7.503 -4.809 1.00 93.75 125 MET A O 1
ATOM 945 N N . LEU A 1 126 ? 11.052 -5.435 -3.954 1.00 88.94 126 LEU A N 1
ATOM 946 C CA . LEU A 1 126 ? 11.869 -5.719 -2.768 1.00 88.94 126 LEU A CA 1
ATOM 947 C C . LEU A 1 126 ? 11.146 -6.611 -1.754 1.00 88.94 126 LEU A C 1
ATOM 949 O O . LEU A 1 126 ? 11.808 -7.261 -0.941 1.00 88.94 126 LEU A O 1
ATOM 953 N N . ALA A 1 127 ? 9.818 -6.628 -1.801 1.00 90.25 127 ALA A N 1
ATOM 954 C CA . ALA A 1 127 ? 8.967 -7.382 -0.902 1.00 90.25 127 ALA A CA 1
ATOM 955 C C . ALA A 1 127 ? 8.534 -8.749 -1.449 1.00 90.25 127 ALA A C 1
ATOM 957 O O . ALA A 1 127 ? 8.025 -9.553 -0.677 1.00 90.25 127 ALA A O 1
ATOM 958 N N . TRP A 1 128 ? 8.773 -9.026 -2.734 1.00 94.00 128 TRP A N 1
ATOM 959 C CA . TRP A 1 128 ? 8.332 -10.242 -3.418 1.00 94.00 128 TRP A CA 1
ATOM 960 C C . TRP A 1 128 ? 8.743 -11.536 -2.701 1.00 94.00 128 TRP A C 1
ATOM 962 O O . TRP A 1 128 ? 9.931 -11.806 -2.481 1.00 94.00 128 TRP A O 1
ATOM 972 N N . THR A 1 129 ? 7.757 -12.379 -2.409 1.00 93.62 129 THR A N 1
ATOM 973 C CA . THR A 1 129 ? 7.939 -13.708 -1.806 1.00 93.62 129 THR A CA 1
ATOM 974 C C . THR A 1 129 ? 7.356 -14.839 -2.646 1.00 93.62 129 THR A C 1
ATOM 976 O O . THR A 1 129 ? 7.646 -16.006 -2.361 1.00 93.62 129 THR A O 1
ATOM 979 N N . GLY A 1 130 ? 6.588 -14.510 -3.687 1.00 89.25 130 GLY A N 1
ATOM 980 C CA . GLY A 1 130 ? 5.998 -15.463 -4.614 1.00 89.25 130 GLY A CA 1
ATOM 981 C C . GLY A 1 130 ? 7.020 -16.351 -5.341 1.00 89.25 130 GLY A C 1
ATOM 982 O O . GLY A 1 130 ? 8.216 -16.044 -5.434 1.00 89.25 130 GLY A O 1
ATOM 983 N N . PRO A 1 131 ? 6.582 -17.490 -5.899 1.00 91.44 131 PRO A N 1
ATOM 984 C CA . PRO A 1 131 ? 7.468 -18.412 -6.594 1.00 91.44 131 PRO A CA 1
ATOM 985 C C . PRO A 1 131 ? 8.030 -17.810 -7.891 1.00 91.44 131 PRO A C 1
ATOM 987 O O . PRO A 1 131 ? 7.296 -17.512 -8.829 1.00 91.44 131 PRO A O 1
ATOM 990 N N . GLY A 1 132 ? 9.360 -17.766 -7.993 1.00 91.12 132 GLY A N 1
ATOM 991 C CA . GLY A 1 132 ? 10.063 -17.304 -9.192 1.00 91.12 132 GLY A CA 1
ATOM 992 C C . GLY A 1 132 ? 10.469 -15.836 -9.112 1.00 91.12 132 GLY A C 1
ATOM 993 O O . GLY A 1 132 ? 10.537 -15.263 -8.028 1.00 91.12 132 GLY A O 1
ATOM 994 N N . ASP A 1 133 ? 10.800 -15.263 -10.266 1.00 93.38 133 ASP A N 1
ATOM 995 C CA . ASP A 1 133 ? 11.132 -13.844 -10.367 1.00 93.38 133 ASP A CA 1
ATOM 996 C C . ASP A 1 133 ? 9.838 -13.005 -10.416 1.00 93.38 133 ASP A C 1
ATOM 998 O O . ASP A 1 133 ? 8.856 -13.464 -11.015 1.00 93.38 133 ASP A O 1
ATOM 1002 N N . PRO A 1 134 ? 9.831 -11.781 -9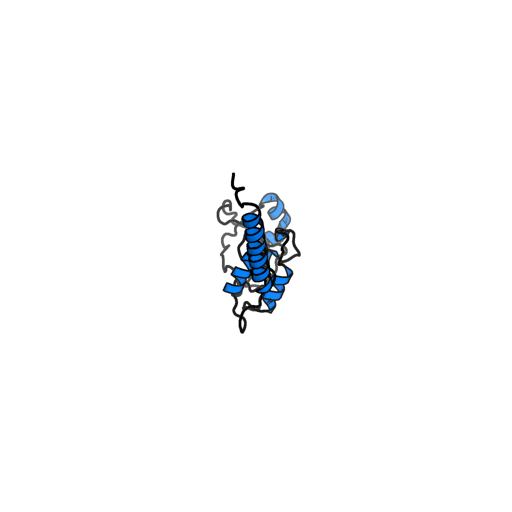.849 1.00 92.44 134 PRO A N 1
ATOM 1003 C CA . PRO A 1 134 ? 8.708 -10.859 -9.981 1.00 92.44 134 PRO A CA 1
ATOM 1004 C C . PRO A 1 134 ? 8.337 -10.602 -11.456 1.00 92.44 134 PRO A C 1
ATOM 1006 O O . PRO A 1 134 ? 9.213 -10.653 -12.332 1.00 92.44 134 PRO A O 1
ATOM 1009 N N . PRO A 1 135 ? 7.066 -10.277 -11.759 1.00 92.50 135 PRO A N 1
ATOM 1010 C CA . PRO A 1 135 ? 6.628 -9.875 -13.090 1.00 92.50 135 PRO A CA 1
ATOM 1011 C C . PRO A 1 135 ? 7.430 -8.688 -13.627 1.00 92.50 135 PRO A C 1
ATOM 1013 O O . PRO A 1 135 ? 7.996 -7.901 -12.879 1.00 92.50 135 PRO A O 1
ATOM 1016 N N . VAL A 1 136 ? 7.457 -8.518 -14.948 1.00 89.88 136 VAL A N 1
ATOM 1017 C CA . VAL A 1 136 ? 7.999 -7.296 -15.555 1.00 89.88 136 VAL A CA 1
ATOM 1018 C C . VAL A 1 136 ? 6.849 -6.330 -15.772 1.00 89.88 136 VAL A C 1
ATOM 1020 O O . VAL A 1 136 ? 5.943 -6.639 -16.543 1.00 89.88 136 VAL A O 1
ATOM 1023 N N . LEU A 1 137 ? 6.917 -5.158 -15.146 1.00 88.81 137 LEU A N 1
ATOM 1024 C CA . LEU A 1 137 ? 5.966 -4.072 -15.349 1.00 88.81 137 LEU A CA 1
ATOM 1025 C C . LEU A 1 137 ? 6.467 -3.157 -16.490 1.00 88.81 137 LEU A C 1
ATOM 1027 O O . LEU A 1 137 ? 7.404 -2.382 -16.280 1.00 88.81 137 LEU A O 1
ATOM 1031 N N . PRO A 1 138 ? 5.901 -3.218 -17.717 1.00 86.88 138 PRO A N 1
ATOM 1032 C CA . PRO A 1 138 ? 6.496 -2.563 -18.890 1.00 86.88 138 PRO A CA 1
ATOM 1033 C C . PRO A 1 138 ? 6.554 -1.035 -18.798 1.00 86.88 138 PRO A C 1
ATOM 1035 O O . PRO A 1 138 ? 7.401 -0.413 -19.430 1.00 86.88 138 PRO A O 1
ATOM 1038 N N . SER A 1 139 ? 5.656 -0.425 -18.024 1.00 85.88 139 SER A N 1
ATOM 1039 C CA . SER A 1 139 ? 5.647 1.014 -17.738 1.00 85.88 139 SER A CA 1
ATOM 1040 C C . SER A 1 139 ? 6.856 1.469 -16.918 1.00 85.88 139 SER A C 1
ATOM 1042 O O . SER A 1 139 ? 7.237 2.634 -17.013 1.00 85.88 139 SER A O 1
ATOM 1044 N N . CYS A 1 140 ? 7.472 0.555 -16.165 1.00 88.62 140 CYS A N 1
ATOM 1045 C CA . CYS A 1 140 ? 8.621 0.815 -15.298 1.00 88.62 140 CYS A CA 1
ATOM 1046 C C . CYS A 1 140 ? 9.883 0.068 -15.727 1.00 88.62 140 CYS A C 1
ATOM 1048 O O . CYS A 1 140 ? 10.947 0.243 -15.132 1.00 88.62 140 CYS A O 1
ATOM 1050 N N . ASP A 1 141 ? 9.800 -0.712 -16.805 1.00 83.25 141 ASP A N 1
ATOM 1051 C CA . ASP A 1 141 ? 10.972 -1.210 -17.498 1.00 83.25 141 ASP A CA 1
ATOM 1052 C C . ASP A 1 141 ? 11.655 -0.021 -18.183 1.00 83.25 141 ASP A C 1
ATOM 1054 O O . ASP A 1 141 ? 11.325 0.382 -19.298 1.00 83.25 141 ASP A O 1
ATOM 1058 N N . GLY A 1 142 ? 12.622 0.576 -17.483 1.00 67.69 142 GLY A N 1
ATOM 1059 C CA . GLY A 1 142 ? 13.482 1.661 -17.955 1.00 67.69 142 GLY A CA 1
ATOM 1060 C C . GLY A 1 142 ? 14.363 1.284 -19.151 1.00 67.69 142 GLY A C 1
ATOM 1061 O O . GLY A 1 142 ? 15.395 1.927 -19.380 1.00 67.69 142 GLY A O 1
ATOM 1062 N N . THR A 1 143 ? 13.988 0.269 -19.936 1.00 55.94 143 THR A N 1
ATOM 1063 C CA . THR A 1 143 ? 14.473 0.092 -21.295 1.00 55.94 143 THR A CA 1
ATOM 1064 C C . THR A 1 143 ? 14.056 1.310 -22.117 1.00 55.94 143 THR A C 1
ATOM 1066 O O . THR A 1 143 ? 13.088 1.327 -22.873 1.00 55.94 143 THR A O 1
ATOM 1069 N N . ILE A 1 144 ? 14.882 2.360 -22.025 1.00 53.28 144 ILE A N 1
ATOM 1070 C CA . ILE A 1 144 ? 15.071 3.322 -23.107 1.00 53.28 144 ILE A CA 1
ATOM 1071 C C . ILE A 1 144 ? 15.086 2.468 -24.370 1.00 53.28 144 ILE A C 1
ATOM 1073 O O . ILE A 1 144 ? 15.923 1.555 -24.419 1.00 53.28 144 ILE A O 1
ATOM 1077 N N . PRO A 1 145 ? 14.186 2.689 -25.353 1.00 51.03 145 PRO A N 1
ATOM 1078 C CA . PRO A 1 145 ? 14.182 1.886 -26.558 1.00 51.03 145 PRO A CA 1
ATOM 1079 C C . PRO A 1 145 ? 15.604 1.947 -27.071 1.00 51.03 145 PRO A C 1
ATOM 1081 O O . PRO A 1 145 ? 16.092 3.029 -27.417 1.00 51.03 145 PRO A O 1
ATOM 1084 N N . THR A 1 146 ? 16.312 0.816 -27.006 1.00 56.56 146 THR A N 1
ATOM 1085 C CA . THR A 1 146 ? 17.664 0.763 -27.531 1.00 56.56 146 THR A CA 1
ATOM 1086 C C . THR A 1 146 ? 17.499 1.251 -28.953 1.00 56.56 146 THR A C 1
ATOM 1088 O O . THR A 1 146 ? 16.730 0.670 -29.725 1.00 56.56 146 THR A O 1
ATOM 1091 N N . VAL A 1 147 ? 18.103 2.402 -29.283 1.00 59.09 147 VAL A N 1
ATOM 1092 C CA . VAL A 1 147 ? 18.204 2.807 -30.680 1.00 59.09 147 VAL A CA 1
ATOM 1093 C C . VAL A 1 147 ? 18.754 1.571 -31.347 1.00 59.09 147 VAL A C 1
ATOM 1095 O O . VAL A 1 147 ? 19.857 1.138 -31.002 1.00 59.09 147 VAL A O 1
ATOM 1098 N N . SER A 1 148 ? 17.918 0.929 -32.171 1.00 69.62 148 SER A N 1
ATOM 1099 C CA . SER A 1 148 ? 18.260 -0.372 -32.731 1.00 69.62 148 SER A CA 1
ATOM 1100 C C . SER A 1 148 ? 19.676 -0.280 -33.293 1.00 69.62 148 SER A C 1
ATOM 1102 O O . SER A 1 148 ? 20.097 0.806 -33.704 1.00 69.62 148 SER A O 1
ATOM 1104 N N . GLY A 1 149 ? 20.438 -1.375 -33.337 1.00 64.19 149 GLY A N 1
ATOM 1105 C CA . GLY A 1 149 ? 21.790 -1.321 -33.917 1.00 64.19 149 GLY A CA 1
ATOM 1106 C C . GLY A 1 149 ? 21.821 -0.575 -35.268 1.00 64.19 149 GLY A C 1
ATOM 1107 O O . GLY A 1 149 ? 22.753 0.172 -35.553 1.00 64.19 149 GLY A O 1
ATOM 1108 N N . TRP A 1 150 ? 20.725 -0.655 -36.032 1.00 68.19 150 TRP A N 1
ATOM 1109 C CA . TRP A 1 150 ? 20.462 0.129 -37.239 1.00 68.19 150 TRP A CA 1
ATOM 1110 C C . TRP A 1 150 ? 20.318 1.645 -37.037 1.00 68.19 150 TRP A C 1
ATOM 1112 O O . TRP A 1 150 ? 20.858 2.400 -37.840 1.00 68.19 150 TRP A O 1
ATOM 1122 N N . GLY A 1 151 ? 19.640 2.113 -35.988 1.00 73.88 151 GLY A N 1
ATOM 1123 C CA . GLY A 1 151 ? 19.533 3.533 -35.636 1.00 73.88 151 GLY A CA 1
ATOM 1124 C C . GLY A 1 151 ? 20.889 4.178 -35.333 1.00 73.88 151 GLY A C 1
ATOM 1125 O O . GLY A 1 151 ? 21.190 5.256 -35.845 1.00 73.88 151 GLY A O 1
ATOM 1126 N N . MET A 1 152 ? 21.757 3.481 -34.593 1.00 75.19 152 MET A N 1
ATOM 1127 C CA . MET A 1 152 ? 23.132 3.931 -34.322 1.00 75.19 152 MET A CA 1
ATOM 1128 C C . MET A 1 152 ? 23.991 3.959 -35.593 1.00 75.19 152 MET A C 1
ATOM 1130 O O . MET A 1 152 ? 24.742 4.912 -35.823 1.00 75.19 152 MET A O 1
ATOM 1134 N N . VAL A 1 153 ? 23.852 2.949 -36.458 1.00 75.38 153 VAL A N 1
ATOM 1135 C CA . VAL A 1 153 ? 24.548 2.898 -37.752 1.00 75.38 153 VAL A CA 1
ATOM 1136 C C . VAL A 1 153 ? 24.078 4.029 -38.669 1.00 75.38 153 VAL A C 1
ATOM 1138 O O . VAL A 1 153 ? 24.912 4.720 -39.254 1.00 75.38 153 VAL A O 1
ATOM 1141 N N . ALA A 1 154 ? 22.769 4.275 -38.754 1.00 79.31 154 ALA A N 1
ATOM 1142 C CA . ALA A 1 154 ? 22.193 5.338 -39.572 1.00 79.31 154 ALA A CA 1
ATOM 1143 C C . ALA A 1 154 ? 22.632 6.731 -39.101 1.00 79.31 154 ALA A C 1
ATOM 1145 O O . ALA A 1 154 ? 23.048 7.548 -39.922 1.00 79.31 154 ALA A O 1
ATOM 1146 N N . MET A 1 155 ? 22.618 6.990 -37.789 1.00 80.19 155 MET A N 1
ATOM 1147 C CA . MET A 1 155 ? 23.084 8.261 -37.228 1.00 80.19 155 MET A CA 1
ATOM 1148 C C . MET A 1 155 ? 24.585 8.473 -37.474 1.00 80.19 155 MET A C 1
ATOM 1150 O O . MET A 1 155 ? 25.005 9.561 -37.865 1.00 80.19 155 MET A O 1
ATOM 1154 N N . THR A 1 156 ? 25.395 7.422 -37.325 1.00 81.25 156 THR A N 1
ATOM 1155 C CA . THR A 1 156 ? 26.838 7.479 -37.610 1.00 81.25 156 THR A CA 1
ATOM 1156 C C . THR A 1 156 ? 27.108 7.766 -39.091 1.00 81.25 156 THR A C 1
ATOM 1158 O O . THR A 1 156 ? 27.931 8.622 -39.420 1.00 81.25 156 THR A O 1
ATOM 1161 N N . LEU A 1 157 ? 26.379 7.111 -40.001 1.00 78.00 157 LEU A N 1
ATOM 1162 C CA . LEU A 1 157 ? 26.448 7.370 -41.443 1.00 78.00 157 LEU A CA 1
ATOM 1163 C C . LEU A 1 157 ? 26.033 8.803 -41.785 1.00 78.00 157 LEU A C 1
ATOM 1165 O O . LEU A 1 157 ? 26.725 9.459 -42.565 1.00 78.00 157 LEU A O 1
ATOM 1169 N N . LEU A 1 158 ? 24.964 9.308 -41.163 1.00 82.19 158 LEU A N 1
ATOM 1170 C CA . LEU A 1 158 ? 24.502 10.682 -41.340 1.00 82.19 158 LEU A CA 1
ATOM 1171 C C . LEU A 1 158 ? 25.601 11.677 -40.939 1.00 82.19 158 LEU A C 1
ATOM 1173 O O . LEU A 1 158 ? 25.980 12.532 -41.742 1.00 82.19 158 LEU A O 1
ATOM 1177 N N . LEU A 1 159 ? 26.184 11.514 -39.748 1.00 79.44 159 LEU A N 1
ATOM 1178 C CA . LEU A 1 159 ? 27.272 12.364 -39.254 1.00 79.44 159 LEU A CA 1
ATOM 1179 C C . LEU A 1 159 ? 28.495 12.338 -40.184 1.00 79.44 159 LEU A C 1
ATOM 1181 O O . LEU A 1 159 ? 29.053 13.391 -40.499 1.00 79.44 159 LEU A O 1
ATOM 1185 N N . LEU A 1 160 ? 28.875 11.164 -40.698 1.00 78.56 160 LEU A N 1
ATOM 1186 C CA . LEU A 1 160 ? 29.983 11.033 -41.649 1.00 78.56 160 LEU A CA 1
ATOM 1187 C C . LEU A 1 160 ? 29.677 11.684 -43.008 1.00 78.56 160 LEU A C 1
ATOM 1189 O O . LEU A 1 160 ? 30.555 12.323 -43.594 1.00 78.56 160 LEU A O 1
ATOM 1193 N N . THR A 1 161 ? 28.443 11.579 -43.513 1.00 75.88 161 THR A N 1
ATOM 1194 C CA . THR A 1 161 ? 28.046 12.251 -44.763 1.00 75.88 161 THR A CA 1
ATOM 1195 C C . THR A 1 161 ? 28.020 13.772 -44.636 1.00 75.88 161 THR A C 1
ATOM 1197 O O . THR A 1 161 ? 28.539 14.459 -45.520 1.00 75.88 161 THR A O 1
ATOM 1200 N N . VAL A 1 162 ? 27.506 14.310 -43.526 1.00 74.88 162 VAL A N 1
ATOM 1201 C CA . VAL A 1 162 ? 27.502 15.757 -43.262 1.00 74.88 162 VAL A CA 1
ATOM 1202 C C . VAL A 1 162 ? 28.931 16.280 -43.102 1.00 74.88 162 VAL A C 1
ATOM 1204 O O . VAL A 1 162 ? 29.277 17.297 -43.705 1.00 74.88 162 VAL A O 1
ATOM 1207 N N . ALA A 1 163 ? 29.799 15.561 -42.382 1.00 71.81 163 ALA A N 1
ATOM 1208 C CA . ALA A 1 163 ? 31.211 15.923 -42.258 1.00 71.81 163 ALA A CA 1
ATOM 1209 C C . ALA A 1 163 ? 31.915 15.956 -43.626 1.00 71.81 163 ALA A C 1
ATOM 1211 O O . ALA A 1 163 ? 32.628 16.910 -43.939 1.00 71.81 163 ALA A O 1
ATOM 1212 N N . LYS A 1 164 ? 31.667 14.961 -44.487 1.00 73.56 164 LYS A N 1
ATOM 1213 C CA . LYS A 1 164 ? 32.232 14.918 -45.844 1.00 73.56 164 LYS A CA 1
ATOM 1214 C C . LYS A 1 164 ? 31.767 16.102 -46.702 1.00 73.56 164 LYS A C 1
ATOM 1216 O O . LYS A 1 164 ? 32.582 16.703 -47.404 1.00 73.56 164 LYS A O 1
ATOM 1221 N N . LEU A 1 165 ? 30.491 16.482 -46.617 1.00 66.31 165 LEU A N 1
ATOM 1222 C CA . LEU A 1 165 ? 29.950 17.656 -47.315 1.00 66.31 165 LEU A CA 1
ATOM 1223 C C . LEU A 1 165 ? 30.578 18.964 -46.806 1.00 66.31 165 LEU A C 1
ATOM 1225 O O . LEU A 1 165 ? 31.014 19.786 -47.612 1.00 66.31 165 LEU A O 1
ATOM 1229 N N . ALA A 1 166 ? 30.715 19.122 -45.487 1.00 66.75 166 ALA A N 1
ATOM 1230 C CA . ALA A 1 166 ? 31.319 20.306 -44.876 1.00 66.75 166 ALA A CA 1
ATOM 1231 C C . ALA A 1 166 ? 32.807 20.480 -45.240 1.00 66.75 166 ALA A C 1
ATOM 1233 O O . ALA A 1 166 ? 33.258 21.601 -45.475 1.00 66.75 166 ALA A O 1
ATOM 1234 N N . PHE A 1 167 ? 33.570 19.385 -45.340 1.00 59.62 167 PHE A N 1
ATOM 1235 C CA . PHE A 1 167 ? 34.978 19.435 -45.753 1.00 59.62 167 PHE A CA 1
ATOM 1236 C C . PHE A 1 167 ? 35.161 19.724 -47.248 1.00 59.62 167 PHE A C 1
ATOM 1238 O O . PHE A 1 167 ? 36.109 20.412 -47.625 1.00 59.62 167 PHE A O 1
ATOM 1245 N N . THR A 1 168 ? 34.252 19.251 -48.103 1.00 59.94 168 THR A N 1
ATOM 1246 C CA . THR A 1 168 ? 34.348 19.473 -49.557 1.00 59.94 168 THR A CA 1
ATOM 1247 C C . THR A 1 168 ? 34.056 20.933 -49.925 1.00 59.94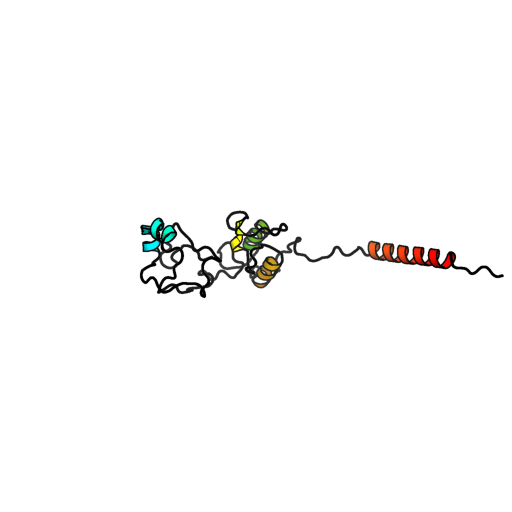 168 THR A C 1
ATOM 1249 O O . THR A 1 168 ? 34.684 21.481 -50.826 1.00 59.94 168 THR A O 1
ATOM 1252 N N . ALA A 1 169 ? 33.175 21.604 -49.177 1.00 59.72 169 ALA A N 1
ATOM 1253 C CA . ALA A 1 169 ? 32.860 23.021 -49.370 1.00 59.72 169 ALA A CA 1
ATOM 1254 C C . ALA A 1 169 ? 33.984 23.985 -48.930 1.00 59.72 169 ALA A C 1
ATOM 1256 O O . ALA A 1 169 ? 33.916 25.177 -49.218 1.00 59.72 169 ALA A O 1
ATOM 1257 N N . ARG A 1 170 ? 35.018 23.495 -48.229 1.00 58.44 170 ARG A N 1
ATOM 1258 C CA . ARG A 1 170 ? 36.057 24.320 -47.587 1.00 58.44 170 ARG A CA 1
ATOM 1259 C C . ARG A 1 170 ? 37.428 24.252 -48.271 1.00 58.44 170 ARG A C 1
ATOM 1261 O O . ARG A 1 170 ? 38.441 24.491 -47.616 1.00 58.44 170 ARG A O 1
ATOM 1268 N N . GLN A 1 171 ? 37.496 23.925 -49.564 1.00 59.81 171 GLN A N 1
ATOM 1269 C CA . GLN A 1 171 ? 38.764 24.021 -50.295 1.00 59.81 171 GLN A CA 1
ATOM 1270 C C . GLN A 1 171 ? 39.112 25.492 -50.594 1.00 59.81 171 GLN A C 1
ATOM 1272 O O . GLN A 1 171 ? 38.305 26.191 -51.208 1.00 59.81 171 GLN A O 1
ATOM 1277 N N . PRO A 1 172 ? 40.295 25.985 -50.177 1.00 63.12 172 PRO A N 1
ATOM 1278 C CA . PRO A 1 172 ? 40.710 27.354 -50.449 1.00 63.12 172 PRO A CA 1
ATOM 1279 C C . PRO A 1 172 ? 41.018 27.529 -51.939 1.00 63.12 172 PRO A C 1
ATOM 1281 O O . PRO A 1 172 ? 41.807 26.782 -52.522 1.00 63.12 172 PRO A O 1
ATOM 1284 N N . THR A 1 173 ? 40.410 28.542 -52.553 1.00 65.56 173 THR A N 1
ATOM 1285 C CA . THR A 1 173 ? 40.770 29.008 -53.894 1.00 65.56 173 THR A CA 1
ATOM 1286 C C . THR A 1 173 ? 42.226 29.472 -53.879 1.00 65.56 173 THR A C 1
ATOM 1288 O O . THR A 1 173 ? 42.566 30.404 -53.150 1.00 65.56 173 THR A O 1
ATOM 1291 N N . LYS A 1 174 ? 43.091 28.814 -54.659 1.00 62.12 174 LYS A N 1
ATOM 1292 C CA . LYS A 1 174 ? 44.461 29.285 -54.898 1.00 62.12 174 LYS A CA 1
ATOM 1293 C C . LYS A 1 174 ? 44.394 30.585 -55.705 1.00 62.12 174 LYS A C 1
ATOM 1295 O O . LYS A 1 174 ? 43.863 30.568 -56.814 1.00 62.12 174 LYS A O 1
ATOM 1300 N N . GLY A 1 175 ? 44.881 31.674 -55.112 1.00 60.75 175 GLY A N 1
ATOM 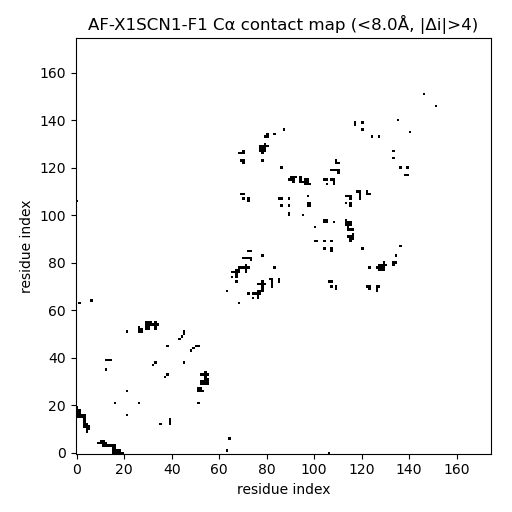1301 C CA . GLY A 1 175 ? 45.262 32.899 -55.819 1.00 60.75 175 GLY A CA 1
ATOM 1302 C C . GLY A 1 175 ? 46.657 32.784 -56.414 1.00 60.75 175 GLY A C 1
ATOM 1303 O O . GLY A 1 175 ? 47.427 31.921 -55.928 1.00 60.75 175 GLY A O 1
#

Sequence (175 aa):
GGYNRDPLSGVVWSWHCVEHAVGLGNVAPEIYDGIPSFVETNLEYWIETVHSFCPWTGQIVAIGPDGSTAGDFDIDGDVDADDFTLLEACLDSSGLPCYDMAQGCCAVDLNGDTGIDCSDWEQFMLAWTGPGDPPVLPSCDGTIPTVSGWGMVAMTLLLLTVAKLAFTARQPTKG